Protein AF-D5FXF9-F1 (afdb_monomer_lite)

Sequence (159 aa):
GSGPPGTNHKVMKRAFDDGWGAVIAKTVSLDAGKVVNVTPRYAKLRAGANGSALGQVIGWQNIELISDRPLETMLKEFKQLKEEYPDRILIASIMEEYNKAAWEELIDRVEQTGIDAIEINFSCPHGMPERKMGAAVGQDCVLLEEICGWVNAKATVPV

InterPro domains:
  IPR013785 Aldolase-type TIM barrel [G3DSA:3.20.20.70] (1-159)

Structure (mmCIF, N/CA/C/O backbone):
data_AF-D5FXF9-F1
#
_entry.id   AF-D5FXF9-F1
#
loop_
_atom_site.group_PDB
_atom_site.id
_atom_site.type_symbol
_atom_site.label_atom_id
_atom_site.label_alt_id
_atom_site.label_comp_id
_atom_site.label_asym_id
_atom_site.label_entity_id
_atom_site.label_seq_id
_atom_site.pdbx_PDB_ins_code
_atom_site.Cartn_x
_atom_site.Cartn_y
_atom_site.Cartn_z
_atom_site.occupancy
_atom_site.B_iso_or_equiv
_atom_site.auth_seq_id
_atom_site.auth_comp_id
_atom_site.auth_asym_id
_atom_site.auth_atom_id
_atom_site.pdbx_PDB_model_num
ATOM 1 N N . GLY A 1 1 ? 0.979 -7.077 -6.616 1.00 71.50 1 GLY A N 1
ATOM 2 C CA . GLY A 1 1 ? 2.079 -6.289 -6.036 1.00 71.50 1 GLY A CA 1
ATOM 3 C C . GLY A 1 1 ? 1.799 -4.821 -6.248 1.00 71.50 1 GLY A C 1
ATOM 4 O O . GLY A 1 1 ? 1.288 -4.477 -7.312 1.00 71.50 1 GLY A O 1
ATOM 5 N N . SER A 1 2 ? 2.110 -3.992 -5.253 1.00 82.38 2 SER A N 1
ATOM 6 C CA . SER A 1 2 ? 2.012 -2.531 -5.339 1.00 82.38 2 SER A CA 1
ATOM 7 C C . SER A 1 2 ? 2.930 -1.987 -6.443 1.00 82.38 2 SER A C 1
ATOM 9 O O . SER A 1 2 ? 4.139 -2.215 -6.443 1.00 82.38 2 SER A O 1
ATOM 11 N N . GLY A 1 3 ? 2.357 -1.313 -7.442 1.00 82.69 3 GLY A N 1
ATOM 12 C CA . GLY A 1 3 ? 3.074 -0.890 -8.647 1.00 82.69 3 GLY A CA 1
ATOM 13 C C . GLY A 1 3 ? 2.185 -0.113 -9.622 1.00 82.69 3 GLY A C 1
ATOM 14 O O . GLY A 1 3 ? 1.112 0.342 -9.226 1.00 82.69 3 GLY A O 1
ATOM 15 N N . PRO A 1 4 ? 2.581 0.024 -10.901 1.00 78.44 4 PRO A N 1
ATOM 16 C CA . PRO A 1 4 ? 1.815 0.775 -11.907 1.00 78.44 4 PRO A CA 1
ATOM 17 C C . PRO A 1 4 ? 0.338 0.352 -12.063 1.00 78.44 4 PRO A C 1
ATOM 19 O O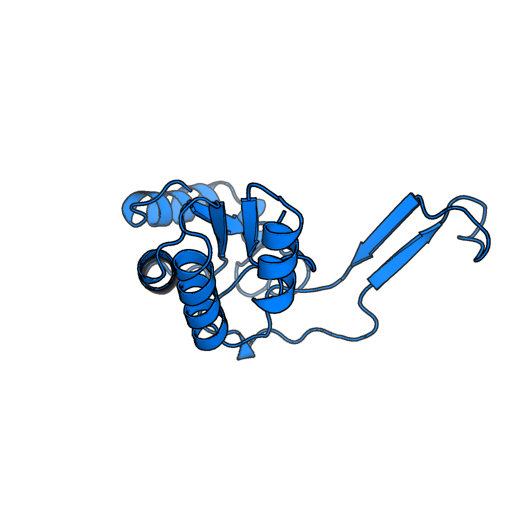 . PRO A 1 4 ? -0.508 1.208 -12.320 1.00 78.44 4 PRO A O 1
ATOM 22 N N . PRO A 1 5 ? -0.029 -0.936 -11.881 1.00 81.94 5 PRO A N 1
ATOM 23 C CA . PRO A 1 5 ? -1.435 -1.353 -11.899 1.00 81.94 5 PRO A CA 1
ATOM 24 C C . PRO A 1 5 ? -2.284 -0.866 -10.707 1.00 81.94 5 PRO A C 1
ATOM 26 O O . PRO A 1 5 ? -3.503 -0.983 -10.750 1.00 81.94 5 PRO A O 1
ATOM 29 N N . GLY A 1 6 ? -1.669 -0.317 -9.654 1.00 89.00 6 GLY A N 1
ATOM 30 C CA . GLY A 1 6 ? -2.340 0.197 -8.452 1.00 89.00 6 GLY A CA 1
ATOM 31 C C . GLY A 1 6 ? -2.354 1.727 -8.336 1.00 89.00 6 GLY A C 1
ATOM 32 O O . GLY A 1 6 ? -2.619 2.251 -7.259 1.00 89.00 6 GLY A O 1
ATOM 33 N N . THR A 1 7 ? -2.005 2.466 -9.397 1.00 91.31 7 THR A N 1
ATOM 34 C CA . THR A 1 7 ? -1.730 3.919 -9.322 1.00 91.31 7 THR A CA 1
ATOM 35 C C . THR A 1 7 ? -2.970 4.798 -9.126 1.00 91.31 7 THR A C 1
ATOM 37 O O . THR A 1 7 ? -2.861 5.912 -8.611 1.00 91.31 7 THR A O 1
ATOM 40 N N . ASN A 1 8 ? -4.143 4.356 -9.581 1.00 94.62 8 ASN A N 1
ATOM 41 C CA . ASN A 1 8 ? -5.386 5.115 -9.451 1.00 94.62 8 ASN A CA 1
ATOM 42 C C . ASN A 1 8 ? -6.622 4.227 -9.609 1.00 94.62 8 ASN A C 1
ATOM 44 O O . ASN A 1 8 ? -6.541 3.116 -10.141 1.00 94.62 8 ASN A O 1
ATOM 48 N N . HIS A 1 9 ? -7.769 4.772 -9.206 1.00 96.88 9 HIS A N 1
ATOM 49 C CA . HIS A 1 9 ? -9.079 4.138 -9.314 1.00 96.88 9 HIS A CA 1
ATOM 50 C C . HIS A 1 9 ? -9.345 3.530 -10.688 1.00 96.88 9 HIS A C 1
ATOM 52 O O . HIS A 1 9 ? -9.742 2.378 -10.777 1.00 96.88 9 HIS A O 1
ATOM 58 N N . LYS A 1 10 ? -9.088 4.265 -11.778 1.00 96.75 10 LYS A N 1
ATOM 59 C CA . LYS A 1 10 ? -9.403 3.796 -13.136 1.00 96.75 10 LYS A CA 1
ATOM 60 C C . LYS A 1 10 ? -8.684 2.488 -13.474 1.00 96.75 10 LYS A C 1
ATOM 62 O O . LYS A 1 10 ? -9.281 1.619 -14.103 1.00 96.75 10 LYS A O 1
ATOM 67 N N . VAL A 1 11 ? -7.417 2.353 -13.081 1.00 95.94 11 VAL A N 1
ATOM 68 C CA . VAL A 1 11 ? -6.631 1.138 -13.349 1.00 95.94 11 VAL A CA 1
ATOM 69 C C . VAL A 1 11 ? -7.042 0.002 -12.411 1.00 95.94 11 VAL A C 1
ATOM 71 O O . VAL A 1 11 ? -7.250 -1.115 -12.880 1.00 95.94 11 VAL A O 1
ATOM 74 N N . MET A 1 12 ? -7.239 0.290 -11.121 1.00 97.19 12 MET A N 1
ATOM 75 C CA . MET A 1 12 ? -7.676 -0.713 -10.140 1.00 97.19 12 MET A CA 1
ATOM 76 C C . MET A 1 12 ? -9.075 -1.258 -10.460 1.00 97.19 12 MET A C 1
ATOM 78 O O . MET A 1 12 ? -9.264 -2.470 -10.533 1.00 97.19 12 MET A O 1
ATOM 82 N N . LYS A 1 13 ? -10.029 -0.373 -10.764 1.00 97.62 13 LYS A N 1
ATOM 83 C CA . LYS A 1 13 ? -11.370 -0.723 -11.241 1.00 97.62 13 LYS A CA 1
ATOM 84 C C . LYS A 1 13 ? -11.305 -1.607 -12.477 1.00 97.62 13 LYS A C 1
ATOM 86 O O . LYS A 1 13 ? -12.007 -2.609 -12.551 1.00 97.62 13 LYS A O 1
ATOM 91 N N . ARG A 1 14 ? -10.444 -1.266 -13.443 1.00 97.06 14 ARG A N 1
ATOM 92 C CA . ARG A 1 14 ? -10.304 -2.067 -14.661 1.00 97.06 14 ARG A CA 1
ATOM 93 C C . ARG A 1 14 ? -9.847 -3.495 -14.355 1.00 97.06 14 ARG A C 1
ATOM 95 O O . ARG A 1 14 ? -10.358 -4.419 -14.975 1.00 97.06 14 ARG A O 1
ATOM 102 N N . ALA A 1 15 ? -8.939 -3.683 -13.397 1.00 96.38 15 ALA A N 1
ATOM 103 C CA . ALA A 1 15 ? -8.536 -5.020 -12.968 1.00 96.38 15 ALA A CA 1
ATOM 104 C C . ALA A 1 15 ? -9.724 -5.810 -12.389 1.00 96.38 15 ALA A C 1
ATOM 106 O O . ALA A 1 15 ? -9.920 -6.970 -12.746 1.00 96.38 15 ALA A O 1
ATOM 107 N N . PHE A 1 16 ? -10.563 -5.182 -11.562 1.00 97.25 16 PHE A N 1
ATOM 108 C CA . PHE A 1 16 ? -11.778 -5.824 -11.049 1.00 97.25 16 PHE A CA 1
ATOM 109 C C . PHE A 1 16 ? -12.815 -6.123 -12.139 1.00 97.25 16 PHE A C 1
ATOM 111 O O . PHE A 1 16 ? -13.378 -7.219 -12.138 1.00 97.25 16 PHE A O 1
ATOM 118 N N . ASP A 1 17 ? -13.016 -5.213 -13.097 1.00 97.56 17 ASP A N 1
ATOM 119 C CA . ASP A 1 17 ? -13.860 -5.439 -14.282 1.00 97.56 17 ASP A CA 1
ATOM 120 C C . ASP A 1 17 ? -13.367 -6.635 -15.113 1.00 97.56 17 ASP A C 1
ATOM 122 O O . ASP A 1 17 ? -14.170 -7.411 -15.629 1.00 97.56 17 ASP A O 1
ATOM 126 N N . ASP A 1 18 ? -12.047 -6.814 -15.207 1.00 97.19 18 ASP A N 1
ATOM 127 C CA . ASP A 1 18 ? -11.408 -7.936 -15.901 1.00 97.19 18 ASP A CA 1
ATOM 128 C C . ASP A 1 18 ? -11.365 -9.226 -15.041 1.00 97.19 18 ASP A C 1
ATOM 130 O O . ASP A 1 18 ? -10.767 -10.225 -15.441 1.00 97.19 18 ASP A O 1
ATOM 134 N N . GLY A 1 19 ? -12.008 -9.231 -13.866 1.00 96.94 19 GLY A N 1
ATOM 135 C CA . GLY A 1 19 ? -12.203 -10.418 -13.028 1.00 96.94 19 GLY A CA 1
ATOM 136 C C . GLY A 1 19 ? -11.087 -10.709 -12.022 1.00 96.94 19 GLY A C 1
ATOM 137 O O . GLY A 1 19 ? -11.048 -11.804 -11.460 1.00 96.94 19 GLY A O 1
ATOM 138 N N . TRP A 1 20 ? -10.177 -9.765 -11.767 1.00 97.19 20 TRP A N 1
ATOM 139 C CA . TRP A 1 20 ? -9.139 -9.944 -10.749 1.00 97.19 20 TRP A CA 1
ATOM 140 C C . TRP A 1 20 ? -9.773 -9.997 -9.357 1.00 97.19 20 TRP A C 1
ATOM 142 O O . TRP A 1 20 ? -10.587 -9.148 -9.009 1.00 97.19 20 TRP A O 1
ATOM 152 N N . GLY A 1 21 ? -9.379 -10.979 -8.542 1.00 96.69 21 GLY A N 1
ATOM 153 C CA . GLY A 1 21 ? -9.917 -11.138 -7.185 1.00 96.69 21 GLY A CA 1
ATOM 154 C C . GLY A 1 21 ? -9.381 -10.118 -6.175 1.00 96.69 21 GLY A C 1
ATOM 155 O O . GLY A 1 21 ? -10.035 -9.854 -5.168 1.00 96.69 21 GLY A O 1
ATOM 156 N N . ALA A 1 22 ? -8.205 -9.544 -6.443 1.00 97.19 22 ALA A N 1
ATOM 157 C CA . ALA A 1 22 ? -7.545 -8.602 -5.551 1.00 97.19 22 ALA A CA 1
ATOM 158 C C . ALA A 1 22 ? -6.691 -7.581 -6.310 1.00 97.19 22 ALA A C 1
ATOM 160 O O . ALA A 1 22 ? -6.112 -7.897 -7.356 1.00 97.19 22 ALA A O 1
ATOM 161 N N . VAL A 1 23 ? -6.546 -6.391 -5.732 1.00 97.38 23 VAL A N 1
ATOM 162 C CA . VAL A 1 23 ? -5.555 -5.388 -6.143 1.00 97.38 23 VAL A CA 1
ATOM 163 C C . VAL A 1 23 ? -4.801 -4.861 -4.929 1.00 97.38 23 VAL A C 1
ATOM 165 O O . VAL A 1 23 ? -5.339 -4.777 -3.828 1.00 97.38 23 VAL A O 1
ATOM 168 N N . ILE A 1 24 ? -3.541 -4.492 -5.153 1.00 97.69 24 ILE A N 1
ATOM 169 C CA . ILE A 1 24 ? -2.719 -3.799 -4.162 1.00 97.69 24 ILE A CA 1
ATOM 170 C C . ILE A 1 24 ? -2.503 -2.384 -4.681 1.00 97.69 24 ILE A C 1
ATOM 172 O O . ILE A 1 24 ? -1.932 -2.202 -5.763 1.00 97.69 24 ILE A O 1
ATOM 176 N N . ALA A 1 25 ? -2.988 -1.397 -3.936 1.00 97.31 25 ALA A N 1
ATOM 177 C CA . ALA A 1 25 ? -2.827 0.004 -4.285 1.00 97.31 25 ALA A CA 1
ATOM 178 C C . ALA A 1 25 ? -1.349 0.404 -4.251 1.00 97.31 25 ALA A C 1
ATOM 180 O O . ALA A 1 25 ? -0.560 -0.139 -3.477 1.00 97.31 25 ALA A O 1
ATOM 181 N N . LYS A 1 26 ? -0.974 1.379 -5.084 1.00 95.12 26 LYS A N 1
ATOM 182 C CA . LYS A 1 26 ? 0.362 1.978 -5.047 1.00 95.12 26 LYS A CA 1
ATOM 183 C C . LYS A 1 26 ? 0.613 2.549 -3.652 1.00 95.12 26 LYS A C 1
ATOM 185 O O . LYS A 1 26 ? -0.269 3.195 -3.096 1.00 95.12 26 LYS A O 1
ATOM 190 N N . THR A 1 27 ? 1.821 2.336 -3.131 1.00 95.69 27 THR A N 1
ATOM 191 C CA . THR A 1 27 ? 2.204 2.765 -1.782 1.00 95.69 27 THR A CA 1
ATOM 192 C C . THR A 1 27 ? 1.882 4.242 -1.546 1.00 95.69 27 THR A C 1
ATOM 194 O O . THR A 1 27 ? 2.296 5.083 -2.346 1.00 95.69 27 THR A O 1
ATOM 197 N N . VAL A 1 28 ? 1.161 4.549 -0.467 1.00 96.19 28 VAL A N 1
ATOM 198 C CA . VAL A 1 28 ? 0.810 5.917 -0.052 1.00 96.19 28 VAL A CA 1
ATOM 199 C C . VAL A 1 28 ? 1.538 6.322 1.234 1.00 96.19 28 VAL A C 1
ATOM 201 O O . VAL A 1 28 ? 1.946 5.465 2.017 1.00 96.19 28 VAL A O 1
ATOM 204 N N . SER A 1 29 ? 1.678 7.630 1.438 1.00 95.12 29 SER A N 1
ATOM 205 C CA . SER A 1 29 ? 2.182 8.276 2.658 1.00 95.12 29 SER A CA 1
ATOM 206 C C . SER A 1 29 ? 1.305 9.488 2.996 1.00 95.12 29 SER A C 1
ATOM 208 O O . SER A 1 29 ? 0.492 9.914 2.167 1.00 95.12 29 SER A O 1
ATOM 210 N N . LEU A 1 30 ? 1.456 10.061 4.193 1.00 96.12 30 LEU A N 1
ATOM 211 C CA . LEU A 1 30 ? 0.702 11.250 4.614 1.00 96.12 30 LEU A CA 1
ATOM 212 C C . LEU A 1 30 ? 1.013 12.475 3.746 1.00 96.12 30 LEU A C 1
ATOM 214 O O . LEU A 1 30 ? 0.105 13.217 3.366 1.00 96.12 30 LEU A O 1
ATOM 218 N N . ASP A 1 31 ? 2.290 12.670 3.410 1.00 92.06 31 ASP A N 1
ATOM 219 C CA . ASP A 1 31 ? 2.767 13.799 2.612 1.00 92.06 31 ASP A CA 1
ATOM 220 C C . ASP A 1 31 ? 3.381 13.331 1.286 1.00 92.06 31 ASP A C 1
ATOM 222 O O . ASP A 1 31 ? 4.585 13.082 1.169 1.00 92.06 31 ASP A O 1
ATOM 226 N N . ALA A 1 32 ? 2.527 13.244 0.264 1.00 89.44 32 ALA A N 1
ATOM 227 C CA . ALA A 1 32 ? 2.933 12.928 -1.103 1.00 89.44 32 ALA A CA 1
ATOM 228 C C . ALA A 1 32 ? 3.744 14.057 -1.770 1.00 89.44 32 ALA A C 1
ATOM 230 O O . ALA A 1 32 ? 4.432 13.807 -2.756 1.00 89.44 32 ALA A O 1
ATOM 231 N N . GLY A 1 33 ? 3.718 15.288 -1.237 1.00 87.69 33 GLY A N 1
ATOM 232 C CA . GLY A 1 33 ? 4.463 16.426 -1.792 1.00 87.69 33 GLY A CA 1
ATOM 233 C C . GLY A 1 33 ? 5.982 16.270 -1.683 1.00 87.69 33 GLY A C 1
ATOM 234 O O . GLY A 1 33 ? 6.730 16.904 -2.427 1.00 87.69 33 GLY A O 1
ATOM 235 N N . LYS A 1 34 ? 6.445 15.379 -0.798 1.00 84.25 34 LYS A N 1
ATOM 236 C CA . LYS A 1 34 ? 7.853 14.973 -0.673 1.00 84.25 34 LYS A CA 1
ATOM 237 C C . LYS A 1 34 ? 8.317 14.057 -1.814 1.00 84.25 34 LYS A C 1
ATOM 239 O O . LYS A 1 34 ? 9.517 13.831 -1.958 1.00 84.25 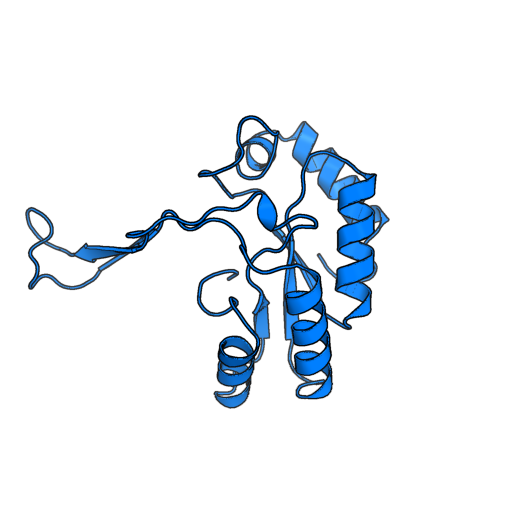34 LYS A O 1
ATOM 244 N N . VAL A 1 35 ? 7.394 13.506 -2.605 1.00 86.62 35 VAL A N 1
ATOM 245 C CA . VAL A 1 35 ? 7.676 12.501 -3.633 1.00 86.62 35 VAL A CA 1
ATOM 246 C C . VAL A 1 35 ? 7.712 13.167 -5.002 1.00 86.62 35 VAL A C 1
ATOM 248 O O . VAL A 1 35 ? 6.705 13.667 -5.494 1.00 86.62 35 VAL A O 1
ATOM 251 N N . VAL A 1 36 ? 8.877 13.138 -5.649 1.00 88.38 36 VAL A N 1
ATOM 252 C CA . VAL A 1 36 ? 9.053 13.689 -6.998 1.00 88.38 36 VAL A CA 1
ATOM 253 C C . VAL A 1 36 ? 9.563 12.595 -7.925 1.00 88.38 36 VAL A C 1
ATOM 255 O O . VAL A 1 36 ? 10.748 12.265 -7.940 1.00 88.38 36 VAL A O 1
ATOM 258 N N . ASN A 1 37 ? 8.656 12.020 -8.714 1.00 87.19 37 ASN A N 1
ATOM 259 C CA . ASN A 1 37 ? 9.020 11.070 -9.760 1.00 87.19 37 ASN A CA 1
ATOM 260 C C . ASN A 1 37 ? 9.676 11.788 -10.950 1.00 87.19 37 ASN A C 1
ATOM 262 O O . ASN A 1 37 ? 9.203 12.826 -11.411 1.00 87.19 37 ASN A O 1
ATOM 266 N N . VAL A 1 38 ? 10.734 11.193 -11.508 1.00 89.25 38 VAL A N 1
ATOM 267 C CA . VAL A 1 38 ? 11.429 11.713 -12.699 1.00 89.25 38 VAL A CA 1
ATOM 268 C C . VAL A 1 38 ? 10.971 11.019 -13.987 1.00 89.25 38 VAL A C 1
ATOM 270 O O . VAL A 1 38 ? 10.241 10.023 -13.971 1.00 89.25 38 VAL A O 1
ATOM 273 N N . THR A 1 39 ? 11.372 11.563 -15.138 1.00 89.94 39 THR A N 1
ATOM 274 C CA . THR A 1 39 ? 11.136 10.956 -16.457 1.00 89.94 39 THR A CA 1
ATOM 275 C C . THR A 1 39 ? 12.402 11.094 -17.317 1.00 89.94 39 THR A C 1
ATOM 277 O O . THR A 1 39 ? 12.926 12.203 -17.397 1.00 89.94 39 THR A O 1
ATOM 280 N N . PRO A 1 40 ? 12.895 10.021 -17.975 1.00 88.88 40 PRO A N 1
ATOM 281 C CA . PRO A 1 40 ? 12.341 8.663 -18.009 1.00 88.88 40 PRO A CA 1
ATOM 282 C C . PRO A 1 40 ? 12.594 7.885 -16.708 1.00 88.88 40 PRO A C 1
ATOM 284 O O . PRO A 1 40 ? 13.623 8.059 -16.066 1.00 88.88 40 PRO A O 1
ATOM 287 N N . ARG A 1 41 ? 11.658 7.001 -16.336 1.00 89.94 41 ARG A N 1
ATOM 288 C CA . ARG A 1 41 ? 11.760 6.163 -15.119 1.00 89.94 41 ARG A CA 1
ATOM 289 C C . ARG A 1 41 ? 11.494 4.674 -15.323 1.00 89.94 41 ARG A C 1
ATOM 291 O O . ARG A 1 41 ? 11.558 3.916 -14.364 1.00 89.94 41 ARG A O 1
ATOM 298 N N . TYR A 1 42 ? 11.218 4.259 -16.559 1.00 89.88 42 TYR A N 1
ATOM 299 C CA . TYR A 1 42 ? 10.992 2.866 -16.938 1.00 89.88 42 TYR A CA 1
ATOM 300 C C . TYR A 1 42 ? 11.863 2.498 -18.128 1.00 89.88 42 TYR A C 1
ATOM 302 O O . TYR A 1 42 ? 11.891 3.224 -19.123 1.00 89.88 42 TYR A O 1
ATOM 310 N N . ALA A 1 43 ? 12.518 1.344 -18.048 1.00 90.25 43 ALA A N 1
ATOM 311 C CA . ALA A 1 43 ? 13.309 0.791 -19.136 1.00 90.25 43 ALA A CA 1
ATOM 312 C C . ALA A 1 43 ? 12.997 -0.696 -19.331 1.00 90.25 43 ALA A C 1
ATOM 314 O O . ALA A 1 43 ? 12.798 -1.440 -18.370 1.00 90.25 43 ALA A O 1
ATOM 315 N N . LYS A 1 44 ? 12.962 -1.131 -20.594 1.00 90.69 44 LYS A N 1
ATOM 316 C CA . LYS A 1 44 ? 12.851 -2.548 -20.960 1.00 90.69 44 LYS A CA 1
ATOM 317 C C . LYS A 1 44 ? 14.239 -3.171 -20.940 1.00 90.69 44 LYS A C 1
ATOM 319 O O . LYS A 1 44 ? 15.130 -2.675 -21.626 1.00 90.69 44 LYS A O 1
ATOM 324 N N . LEU A 1 45 ? 14.389 -4.288 -20.242 1.00 89.06 45 LEU A N 1
ATOM 325 C CA . LEU A 1 45 ? 15.559 -5.146 -20.370 1.00 89.06 45 LEU A CA 1
ATOM 326 C C . LEU A 1 45 ? 15.327 -6.127 -21.522 1.00 89.06 45 LEU A C 1
ATOM 328 O O . LEU A 1 45 ? 14.283 -6.784 -21.587 1.00 89.06 45 LEU A O 1
ATOM 332 N N . ARG A 1 46 ? 16.288 -6.218 -22.442 1.00 89.12 46 ARG A N 1
ATOM 333 C CA . ARG A 1 46 ? 16.204 -7.071 -23.635 1.00 89.12 46 ARG A CA 1
ATOM 334 C C . ARG A 1 46 ? 17.332 -8.094 -23.663 1.00 89.12 46 ARG A C 1
ATOM 336 O O . ARG A 1 46 ? 18.452 -7.778 -23.275 1.00 89.12 46 ARG A O 1
ATOM 343 N N . ALA A 1 47 ? 17.027 -9.301 -24.134 1.00 86.88 47 ALA A N 1
ATOM 344 C CA . ALA A 1 47 ? 18.008 -10.367 -24.327 1.00 86.88 47 ALA A CA 1
ATOM 345 C C . ALA A 1 47 ? 18.968 -10.075 -25.499 1.00 86.88 47 ALA A C 1
ATOM 347 O O . ALA A 1 47 ? 18.587 -9.427 -26.476 1.00 86.88 47 ALA A O 1
ATOM 348 N N . GLY A 1 48 ? 20.189 -10.618 -25.423 1.00 79.38 48 GLY A N 1
ATOM 349 C CA . GLY A 1 48 ? 21.231 -10.506 -26.453 1.00 79.38 48 GLY A CA 1
ATOM 350 C C . GLY A 1 48 ? 22.312 -9.461 -26.146 1.00 79.38 48 GLY A C 1
ATOM 351 O O . GLY A 1 48 ? 22.234 -8.732 -25.158 1.00 79.38 48 GLY A O 1
ATOM 352 N N . ALA A 1 49 ? 23.343 -9.396 -26.996 1.00 74.75 49 ALA A N 1
ATOM 353 C CA . ALA A 1 49 ? 24.455 -8.461 -26.822 1.00 74.75 49 ALA A CA 1
ATOM 354 C C . ALA A 1 49 ? 23.958 -7.001 -26.830 1.00 74.75 49 ALA A C 1
ATOM 356 O O . ALA A 1 49 ? 23.223 -6.589 -27.730 1.00 74.75 49 ALA A O 1
ATOM 357 N N . ASN A 1 50 ? 24.360 -6.231 -25.816 1.00 69.88 50 ASN A N 1
ATOM 358 C CA . ASN A 1 50 ? 24.082 -4.798 -25.653 1.00 69.88 50 ASN A CA 1
ATOM 359 C C . ASN A 1 50 ? 22.596 -4.387 -25.707 1.00 69.88 50 ASN A C 1
ATOM 361 O O . ASN A 1 50 ? 22.290 -3.255 -26.074 1.00 69.88 50 ASN A O 1
ATOM 365 N N . GLY A 1 51 ? 21.661 -5.275 -25.346 1.00 66.38 51 GLY A N 1
ATOM 366 C CA . GLY A 1 51 ? 20.245 -4.908 -25.236 1.00 66.38 51 GLY A CA 1
ATOM 367 C C . GLY A 1 51 ? 19.610 -4.477 -26.563 1.00 66.38 51 GLY A C 1
ATOM 368 O O . GLY A 1 51 ? 18.805 -3.545 -26.576 1.00 66.38 51 GLY A O 1
ATOM 369 N N . SER A 1 52 ? 19.983 -5.143 -27.669 1.00 77.12 52 SER A N 1
ATOM 370 C CA . SER A 1 52 ? 19.434 -4.923 -29.019 1.00 77.12 52 SER A CA 1
ATOM 371 C C . SER A 1 52 ? 17.943 -4.565 -28.997 1.00 77.12 52 SER A C 1
ATOM 373 O O . SER A 1 52 ? 17.139 -5.273 -28.391 1.00 77.12 52 SER A O 1
ATOM 375 N N . ALA A 1 53 ? 17.550 -3.496 -29.701 1.00 76.81 53 ALA A N 1
ATOM 376 C CA . ALA A 1 53 ? 16.165 -3.010 -29.736 1.00 76.81 53 ALA A CA 1
ATOM 377 C C . ALA A 1 53 ? 15.161 -4.046 -30.283 1.00 76.81 53 ALA A C 1
ATOM 379 O O . ALA A 1 53 ? 13.972 -3.981 -29.962 1.00 76.81 53 ALA A O 1
ATOM 380 N N . LEU A 1 54 ? 15.654 -5.008 -31.070 1.00 80.06 54 LEU A N 1
ATOM 381 C CA . LEU A 1 54 ? 14.891 -6.125 -31.633 1.00 80.06 54 LEU A CA 1
ATOM 382 C C . LEU A 1 54 ? 14.893 -7.370 -30.730 1.00 80.06 54 LEU A C 1
ATOM 384 O O . LEU A 1 54 ? 14.169 -8.323 -31.000 1.00 80.06 54 LEU A O 1
ATOM 388 N N . GLY A 1 55 ? 15.693 -7.372 -29.661 1.00 82.25 55 GLY A N 1
ATOM 389 C CA . GLY A 1 55 ? 15.772 -8.471 -28.705 1.00 82.25 55 GLY A CA 1
ATOM 390 C C . GLY A 1 55 ? 14.482 -8.634 -27.902 1.00 82.25 55 GLY A C 1
ATOM 391 O O . GLY A 1 55 ? 13.788 -7.658 -27.588 1.00 82.25 55 GLY A O 1
ATOM 392 N N . GLN A 1 56 ? 14.173 -9.881 -27.544 1.00 89.06 56 GLN A N 1
ATOM 393 C CA . GLN A 1 56 ? 13.036 -10.226 -26.693 1.00 89.06 56 GLN A CA 1
ATOM 394 C C . GLN A 1 56 ? 13.111 -9.469 -25.359 1.00 89.06 56 GLN A C 1
ATOM 396 O O . GLN A 1 56 ? 14.178 -9.383 -24.752 1.00 89.06 56 GLN A O 1
ATOM 401 N N . VAL A 1 57 ? 11.981 -8.922 -24.899 1.00 91.50 57 VAL A N 1
ATOM 402 C CA . VAL A 1 57 ? 11.888 -8.295 -23.572 1.00 91.50 57 VAL A CA 1
ATOM 403 C C . VAL A 1 57 ? 11.908 -9.393 -22.516 1.00 91.50 57 VAL A C 1
ATOM 405 O O . VAL A 1 57 ? 11.050 -10.271 -22.534 1.00 91.50 57 VAL A O 1
ATOM 408 N N . ILE A 1 58 ? 12.875 -9.325 -21.605 1.00 92.31 58 ILE A N 1
ATOM 409 C CA . ILE A 1 58 ? 13.067 -10.306 -20.525 1.00 92.31 58 ILE A CA 1
ATOM 410 C C . ILE A 1 58 ? 12.872 -9.705 -19.132 1.00 92.31 58 ILE A C 1
ATOM 412 O O . ILE A 1 58 ? 12.897 -10.425 -18.142 1.00 92.31 58 ILE A O 1
ATOM 416 N N . GLY A 1 59 ? 12.676 -8.391 -19.036 1.00 91.25 59 GLY A N 1
ATOM 417 C CA . GLY A 1 59 ? 12.457 -7.731 -17.760 1.00 91.25 59 GLY A CA 1
ATOM 418 C C . GLY A 1 59 ? 12.229 -6.237 -17.902 1.00 91.25 59 GLY A C 1
ATOM 419 O O . GLY A 1 59 ? 12.246 -5.677 -19.002 1.00 91.25 59 GLY A O 1
ATOM 420 N N . TRP A 1 60 ? 12.034 -5.598 -16.757 1.00 90.25 60 TRP A N 1
ATOM 421 C CA . TRP A 1 60 ? 11.850 -4.161 -16.640 1.00 90.25 60 TRP A CA 1
ATOM 422 C C . TRP A 1 60 ? 12.693 -3.637 -15.489 1.00 90.25 60 TRP A C 1
ATOM 424 O O . TRP A 1 60 ? 12.788 -4.277 -14.444 1.00 90.25 60 TRP A O 1
ATOM 434 N N . GLN A 1 61 ? 13.266 -2.457 -15.679 1.00 88.69 61 GLN A N 1
ATOM 435 C CA . GLN A 1 61 ? 13.878 -1.680 -14.613 1.00 88.69 61 GLN A CA 1
ATOM 436 C C . GLN A 1 61 ? 13.035 -0.431 -14.389 1.00 88.69 61 GLN A C 1
ATOM 438 O O . GLN A 1 61 ? 12.531 0.168 -15.346 1.00 88.69 61 GLN A O 1
ATOM 443 N N . ASN A 1 62 ? 12.878 -0.046 -13.126 1.00 89.00 62 ASN A N 1
ATOM 444 C CA . ASN A 1 62 ? 12.226 1.199 -12.769 1.00 89.00 62 ASN A CA 1
ATOM 445 C C . ASN A 1 62 ? 12.996 1.926 -11.665 1.00 89.00 62 ASN A C 1
ATOM 447 O O . ASN A 1 62 ? 13.656 1.291 -10.845 1.00 89.00 62 ASN A O 1
ATOM 451 N N . ILE A 1 63 ? 12.884 3.249 -11.679 1.00 89.38 63 ILE A N 1
ATOM 452 C CA . ILE A 1 63 ? 13.309 4.149 -10.598 1.00 89.38 63 ILE A CA 1
ATOM 453 C C . ILE A 1 63 ? 12.102 4.950 -10.086 1.00 89.38 63 ILE A C 1
ATOM 455 O O . ILE A 1 63 ? 12.227 6.110 -9.705 1.00 89.38 63 ILE A O 1
ATOM 459 N N . GLU A 1 64 ? 10.904 4.363 -10.169 1.00 88.75 64 GLU A N 1
ATOM 460 C CA . GLU A 1 64 ? 9.692 5.002 -9.664 1.00 88.75 64 GLU A CA 1
ATOM 461 C C . GLU A 1 64 ? 9.659 4.924 -8.135 1.00 88.75 64 GLU A C 1
ATOM 463 O O . GLU A 1 64 ? 10.037 3.916 -7.536 1.00 88.75 64 GLU A O 1
ATOM 468 N N . LEU A 1 65 ? 9.187 5.997 -7.509 1.00 89.75 65 LEU A N 1
ATOM 469 C CA . LEU A 1 65 ? 8.991 6.086 -6.070 1.00 89.75 65 LEU A CA 1
ATOM 470 C C . LEU A 1 65 ? 7.602 5.547 -5.676 1.00 89.75 65 LEU A C 1
ATOM 472 O O . LEU A 1 65 ? 6.941 4.828 -6.433 1.00 89.75 65 LEU A O 1
ATOM 476 N N . ILE A 1 66 ? 7.158 5.868 -4.461 1.00 91.06 66 ILE A N 1
ATOM 477 C CA . ILE A 1 66 ? 5.776 5.655 -4.016 1.00 91.06 66 ILE A CA 1
ATOM 478 C C . ILE A 1 66 ? 4.811 6.598 -4.769 1.00 91.06 66 ILE A C 1
ATOM 480 O O . ILE A 1 66 ? 5.217 7.302 -5.696 1.00 91.06 66 ILE A O 1
ATOM 484 N N . SER A 1 67 ? 3.524 6.585 -4.427 1.00 92.31 67 SER A N 1
ATOM 485 C CA . SER A 1 67 ? 2.547 7.501 -5.023 1.00 92.31 67 SER A CA 1
ATOM 486 C C . SER A 1 67 ? 2.938 8.964 -4.772 1.00 92.31 67 SER A C 1
ATOM 488 O O . SER A 1 67 ? 3.198 9.353 -3.638 1.00 92.31 67 SER A O 1
ATOM 490 N N . ASP A 1 68 ? 2.935 9.777 -5.827 1.00 92.19 68 ASP A N 1
ATOM 491 C CA . ASP A 1 68 ? 3.034 11.245 -5.774 1.00 92.19 68 ASP A CA 1
ATOM 492 C C . ASP A 1 68 ? 1.648 11.917 -5.732 1.00 92.19 68 ASP A C 1
ATOM 494 O O . ASP A 1 68 ? 1.519 13.143 -5.746 1.00 92.19 68 ASP A O 1
ATOM 498 N N . ARG A 1 69 ? 0.580 11.114 -5.670 1.00 95.12 69 ARG A N 1
ATOM 499 C CA . ARG A 1 69 ? -0.796 11.604 -5.585 1.00 95.12 69 ARG A CA 1
ATOM 500 C C . ARG A 1 69 ? -1.151 11.932 -4.136 1.00 95.12 69 ARG A C 1
ATOM 502 O O . ARG A 1 69 ? -0.834 11.129 -3.258 1.00 95.12 69 ARG A O 1
ATOM 509 N N . PRO A 1 70 ? -1.883 13.032 -3.876 1.00 96.88 70 PRO A N 1
ATOM 510 C CA . PRO A 1 70 ? -2.327 13.371 -2.528 1.00 96.88 70 PRO A CA 1
ATOM 511 C C . PRO A 1 70 ? -3.089 12.218 -1.871 1.00 96.88 70 PRO A C 1
ATOM 513 O O . PRO A 1 70 ? -3.988 11.644 -2.495 1.00 96.88 70 PRO A O 1
ATOM 516 N N . LEU A 1 71 ? -2.787 11.937 -0.599 1.00 97.75 71 LEU A N 1
ATOM 517 C CA . LEU A 1 71 ? -3.427 10.863 0.163 1.00 97.75 71 LEU A CA 1
ATOM 518 C C . LEU A 1 71 ? -4.956 10.966 0.120 1.00 97.75 71 LEU A C 1
ATOM 520 O O . LEU A 1 71 ? -5.625 9.993 -0.195 1.00 97.75 71 LEU A O 1
ATOM 524 N N . GLU A 1 72 ? -5.509 12.167 0.299 1.00 98.12 72 GLU A N 1
ATOM 525 C CA . GLU A 1 72 ? -6.955 12.430 0.214 1.00 98.12 72 GLU A CA 1
ATOM 526 C C . GLU A 1 72 ? -7.605 11.974 -1.096 1.00 98.12 72 GLU A C 1
ATOM 528 O O . GLU A 1 72 ? -8.771 11.588 -1.124 1.00 98.12 72 GLU A O 1
ATOM 533 N N . THR A 1 73 ? -6.862 12.019 -2.203 1.00 98.19 73 THR A N 1
ATOM 534 C CA . THR A 1 73 ? -7.365 11.506 -3.481 1.00 98.19 73 THR A CA 1
ATOM 535 C C . THR A 1 73 ? -7.397 9.984 -3.458 1.00 98.19 73 THR A C 1
ATOM 537 O O . THR A 1 73 ? -8.409 9.394 -3.822 1.00 98.19 73 THR A O 1
ATOM 540 N N . MET A 1 74 ? -6.322 9.352 -2.983 1.00 97.94 74 MET A N 1
ATOM 541 C CA . MET A 1 74 ? -6.233 7.895 -2.876 1.00 97.94 74 MET A CA 1
ATOM 542 C C . MET A 1 74 ? -7.293 7.329 -1.920 1.00 97.94 74 MET A C 1
ATOM 544 O O . MET A 1 74 ? -7.962 6.369 -2.274 1.00 97.94 74 MET A O 1
ATOM 548 N N . LEU A 1 75 ? -7.526 7.960 -0.763 1.00 98.62 75 LEU A N 1
ATOM 549 C CA . LEU A 1 75 ? -8.529 7.515 0.213 1.00 98.62 75 LEU A CA 1
ATOM 550 C C . LEU A 1 75 ? -9.957 7.551 -0.353 1.00 98.62 75 LEU A C 1
ATOM 552 O O . LEU A 1 75 ? -10.724 6.606 -0.171 1.00 98.62 75 LEU A O 1
ATOM 556 N N . LYS A 1 76 ? -10.311 8.618 -1.085 1.00 98.62 76 LYS A N 1
ATOM 557 C CA . LYS A 1 76 ? -11.606 8.711 -1.783 1.00 98.62 76 LYS A CA 1
ATOM 558 C C . LYS A 1 76 ? -11.765 7.597 -2.811 1.00 98.62 76 LYS A C 1
ATOM 560 O O . LYS A 1 76 ? -12.832 7.002 -2.907 1.00 98.62 76 LYS A O 1
ATOM 565 N N . GLU A 1 77 ? -10.700 7.310 -3.550 1.00 98.38 77 GLU A N 1
ATOM 566 C CA . GLU A 1 77 ? -10.684 6.248 -4.552 1.00 98.38 77 GLU A CA 1
ATOM 567 C C . GLU A 1 77 ? -10.766 4.849 -3.933 1.00 98.38 77 GLU A C 1
ATOM 569 O O . GLU A 1 77 ? -11.443 3.994 -4.494 1.00 98.38 77 GLU A O 1
ATOM 574 N N . PHE A 1 78 ? -10.132 4.608 -2.781 1.00 98.62 78 PHE A N 1
ATOM 575 C CA . PHE A 1 78 ? -10.249 3.339 -2.055 1.00 98.62 78 PHE A CA 1
ATOM 576 C C . PHE A 1 78 ? -11.682 3.099 -1.600 1.00 98.62 78 PHE A C 1
ATOM 578 O O . PHE A 1 78 ? -12.245 2.041 -1.877 1.00 98.62 78 PHE A O 1
ATOM 585 N N . LYS A 1 79 ? -12.294 4.118 -0.985 1.00 98.62 79 LYS A N 1
ATOM 586 C CA . LYS A 1 79 ? -13.686 4.056 -0.545 1.00 98.62 79 LYS A CA 1
ATOM 587 C C . LYS A 1 79 ? -14.635 3.800 -1.715 1.00 98.62 79 LYS A C 1
ATOM 589 O O . LYS A 1 79 ? -15.441 2.878 -1.651 1.00 98.62 79 LYS A O 1
ATOM 594 N N . GLN A 1 80 ? -14.491 4.562 -2.801 1.00 98.50 80 GLN A N 1
ATOM 595 C CA . GLN A 1 80 ? -15.284 4.367 -4.015 1.00 98.50 80 GLN A CA 1
ATOM 596 C C . GLN A 1 80 ? -15.139 2.937 -4.553 1.00 98.50 80 GLN A C 1
ATOM 598 O O . GLN A 1 80 ? -16.131 2.286 -4.865 1.00 98.50 80 GLN A O 1
ATOM 603 N N . LEU A 1 81 ? -13.909 2.424 -4.628 1.00 98.06 81 LEU A N 1
ATOM 604 C CA . LEU A 1 81 ? -13.661 1.092 -5.164 1.00 98.06 81 LEU A CA 1
ATOM 605 C C . LEU A 1 81 ? -14.295 -0.003 -4.293 1.00 98.06 81 LEU A C 1
ATOM 607 O O . LEU A 1 81 ? -14.829 -0.969 -4.830 1.00 98.06 81 LEU A O 1
ATOM 611 N N . LYS A 1 82 ? -14.281 0.147 -2.964 1.00 98.25 82 LYS A N 1
ATOM 612 C CA . LYS A 1 82 ? -14.939 -0.792 -2.041 1.00 98.25 82 LYS A CA 1
ATOM 613 C C . LYS A 1 82 ? -16.466 -0.706 -2.077 1.00 98.25 82 LYS A C 1
ATOM 615 O O . LYS A 1 82 ? -17.118 -1.728 -1.887 1.00 98.25 82 LYS A O 1
ATOM 620 N N . GLU A 1 83 ? -17.032 0.467 -2.354 1.00 98.38 83 GLU A N 1
ATOM 621 C CA . GLU A 1 83 ? -18.473 0.637 -2.589 1.00 98.38 83 GLU A CA 1
ATOM 622 C C . GLU A 1 83 ? -18.915 -0.020 -3.909 1.00 98.38 83 GLU A C 1
ATOM 624 O O . GLU A 1 83 ? -19.960 -0.667 -3.957 1.00 98.38 83 GLU A O 1
ATOM 629 N N . GLU A 1 84 ? -18.111 0.106 -4.971 1.00 98.25 84 GLU A N 1
ATOM 630 C CA . GLU A 1 84 ? -18.384 -0.502 -6.280 1.00 98.25 84 GLU A CA 1
ATOM 631 C C . GLU A 1 84 ? -18.138 -2.026 -6.293 1.00 98.25 84 GLU A C 1
ATOM 633 O O . GLU A 1 84 ? -18.845 -2.755 -6.992 1.00 98.25 84 GLU A O 1
ATOM 638 N N . TYR A 1 85 ? -17.162 -2.512 -5.514 1.00 98.12 85 TYR A N 1
ATOM 639 C CA . TYR A 1 85 ? -16.716 -3.912 -5.487 1.00 98.12 85 TYR A CA 1
ATOM 640 C C . TYR A 1 85 ? -16.577 -4.453 -4.055 1.00 98.12 85 TYR A C 1
ATOM 642 O O . TYR A 1 85 ? -15.465 -4.744 -3.596 1.00 98.12 85 TYR A O 1
ATOM 650 N N . PRO A 1 86 ? -17.692 -4.630 -3.326 1.00 97.69 86 PRO A N 1
ATOM 651 C CA . PRO A 1 86 ? -17.652 -5.093 -1.939 1.00 97.69 86 PRO A CA 1
ATOM 652 C C . PRO A 1 86 ? -17.093 -6.519 -1.792 1.00 97.69 86 PRO A C 1
ATOM 654 O O . PRO A 1 86 ? -16.567 -6.858 -0.736 1.00 97.69 86 PRO A O 1
ATOM 657 N N . ASP A 1 87 ? -17.171 -7.345 -2.841 1.00 97.44 87 ASP A N 1
ATOM 658 C CA . ASP A 1 87 ? -16.697 -8.736 -2.879 1.00 97.44 87 ASP A CA 1
ATOM 659 C C . ASP A 1 87 ? -15.239 -8.891 -3.354 1.00 97.44 87 ASP A C 1
ATOM 661 O O . ASP A 1 87 ? -14.744 -10.015 -3.482 1.00 97.44 87 ASP A O 1
ATOM 665 N N . ARG A 1 88 ? -14.544 -7.787 -3.655 1.00 97.88 88 ARG A N 1
ATOM 666 C CA . ARG A 1 88 ? -13.149 -7.791 -4.117 1.00 97.88 88 ARG A CA 1
ATOM 667 C C . ARG A 1 88 ? -12.203 -7.277 -3.047 1.00 97.88 88 ARG A C 1
ATOM 669 O O . ARG A 1 88 ? -12.543 -6.365 -2.299 1.00 97.88 88 ARG A O 1
ATOM 676 N N . ILE A 1 89 ? -10.999 -7.844 -3.025 1.00 98.38 89 ILE A N 1
ATOM 677 C CA . ILE A 1 89 ? -9.975 -7.511 -2.036 1.00 98.38 89 ILE A CA 1
ATOM 678 C C . ILE A 1 89 ? -9.172 -6.291 -2.493 1.00 98.38 89 ILE A C 1
ATOM 680 O O . ILE A 1 89 ? -8.515 -6.316 -3.539 1.00 98.38 89 ILE A O 1
ATOM 684 N N . LEU A 1 90 ? -9.183 -5.235 -1.688 1.00 98.38 90 LEU A N 1
ATOM 685 C CA . LEU A 1 90 ? -8.317 -4.073 -1.838 1.00 98.38 90 LEU A CA 1
ATOM 686 C C . LEU A 1 90 ? -7.309 -4.044 -0.690 1.00 98.38 90 LEU A C 1
ATOM 688 O O . LEU A 1 90 ? -7.684 -3.889 0.471 1.00 98.38 90 LEU A O 1
ATOM 692 N N . ILE A 1 91 ? -6.028 -4.147 -1.039 1.00 98.56 91 ILE A N 1
ATOM 693 C CA . ILE A 1 91 ? -4.919 -4.034 -0.092 1.00 98.56 91 ILE A CA 1
ATOM 694 C C . ILE A 1 91 ? -4.276 -2.660 -0.251 1.00 98.56 91 ILE A C 1
ATOM 696 O O . ILE A 1 91 ? -3.829 -2.296 -1.345 1.00 98.56 91 ILE A O 1
ATOM 700 N N . ALA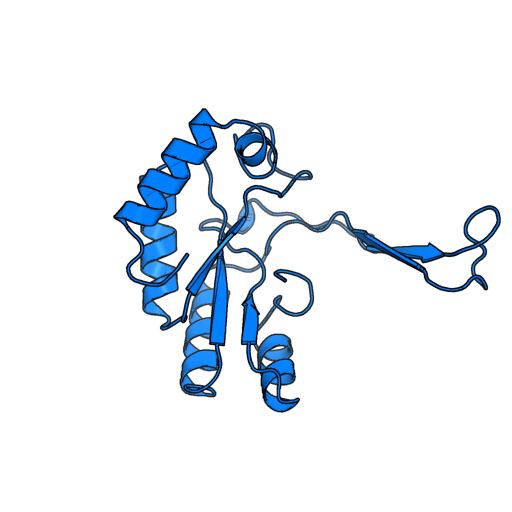 A 1 92 ? -4.209 -1.892 0.831 1.00 98.19 92 ALA A N 1
ATOM 701 C CA . ALA A 1 92 ? -3.544 -0.599 0.828 1.00 98.19 92 ALA A CA 1
ATOM 702 C C . ALA A 1 92 ? -2.060 -0.760 1.170 1.00 98.19 92 ALA A C 1
ATOM 704 O O . ALA A 1 92 ? -1.702 -1.084 2.298 1.00 98.19 92 ALA A O 1
ATOM 705 N N . SER A 1 93 ? -1.184 -0.508 0.197 1.00 97.75 93 SER A N 1
ATOM 706 C CA . SER A 1 93 ? 0.252 -0.419 0.458 1.00 97.75 93 SER A CA 1
ATOM 707 C C . SER A 1 93 ? 0.567 0.924 1.119 1.00 97.75 93 SER A C 1
ATOM 709 O O . SER A 1 93 ? 0.163 1.969 0.600 1.00 97.75 93 SER A O 1
ATOM 711 N N . ILE A 1 94 ? 1.288 0.925 2.239 1.00 96.38 94 ILE A N 1
ATOM 712 C CA . ILE A 1 94 ? 1.627 2.139 2.996 1.00 96.38 94 ILE A CA 1
ATOM 713 C C . ILE A 1 94 ? 3.117 2.196 3.351 1.00 96.38 94 ILE A C 1
ATOM 715 O O . ILE A 1 94 ? 3.793 1.170 3.468 1.00 96.38 94 ILE A O 1
ATOM 719 N N . MET A 1 95 ? 3.642 3.412 3.490 1.00 93.44 95 MET A N 1
ATOM 720 C CA . MET A 1 95 ? 5.012 3.674 3.930 1.00 93.44 95 MET A CA 1
ATOM 721 C C . MET A 1 95 ? 5.087 5.053 4.573 1.00 93.44 95 MET A C 1
ATOM 723 O O . MET A 1 95 ? 4.636 6.025 3.972 1.00 93.44 95 MET A O 1
ATOM 727 N N . GLU A 1 96 ? 5.718 5.155 5.741 1.00 92.31 96 GLU A N 1
ATOM 728 C CA . GLU A 1 96 ? 5.881 6.432 6.435 1.00 92.31 96 GLU A CA 1
ATOM 729 C C . GLU A 1 96 ? 7.254 6.570 7.112 1.00 92.31 96 GLU A C 1
ATOM 731 O O . GLU A 1 96 ? 7.980 5.583 7.283 1.00 92.31 96 GLU A O 1
ATOM 736 N N . GLU A 1 97 ? 7.640 7.811 7.427 1.00 88.75 97 GLU A N 1
ATOM 737 C CA . GLU A 1 97 ? 8.843 8.139 8.203 1.00 88.75 97 GLU A CA 1
ATOM 738 C C . GLU A 1 97 ? 8.845 7.396 9.552 1.00 88.75 97 GLU A C 1
ATOM 740 O O . GLU A 1 97 ? 7.802 6.968 10.049 1.00 88.75 97 GLU A O 1
ATOM 745 N N . TYR A 1 98 ? 10.022 7.214 10.163 1.00 88.12 98 TYR A N 1
ATOM 746 C CA . TYR A 1 98 ? 10.142 6.599 11.491 1.00 88.12 98 TYR A CA 1
ATOM 747 C C . TYR A 1 98 ? 9.545 7.529 12.566 1.00 88.12 98 TYR A C 1
ATOM 749 O O . TYR A 1 98 ? 10.232 8.294 13.243 1.00 88.12 98 TYR A O 1
ATOM 757 N N . ASN A 1 99 ? 8.220 7.515 12.657 1.00 91.38 99 ASN A N 1
ATOM 758 C CA . ASN A 1 99 ? 7.405 8.326 13.541 1.00 91.38 99 ASN A CA 1
ATOM 759 C C . ASN A 1 99 ? 6.111 7.563 13.836 1.00 91.38 99 ASN A C 1
ATOM 761 O O . ASN A 1 99 ? 5.242 7.435 12.975 1.00 91.38 99 ASN A O 1
ATOM 765 N N . LYS A 1 100 ? 5.981 7.071 15.068 1.00 95.12 100 LYS A N 1
ATOM 766 C CA . LYS A 1 100 ? 4.837 6.259 15.487 1.00 95.12 100 LYS A CA 1
ATOM 767 C C . LYS A 1 100 ? 3.485 6.936 15.233 1.00 95.12 100 LYS A C 1
ATOM 769 O O . LYS A 1 100 ? 2.585 6.292 14.713 1.00 95.12 100 LYS A O 1
ATOM 774 N N . ALA A 1 101 ? 3.352 8.224 15.552 1.00 97.75 101 ALA A N 1
ATOM 775 C CA . ALA A 1 101 ? 2.089 8.943 15.383 1.00 97.75 101 ALA A CA 1
ATOM 776 C C . ALA A 1 101 ? 1.687 9.065 13.904 1.00 97.75 101 ALA A C 1
ATOM 778 O O . ALA A 1 101 ? 0.513 8.931 13.578 1.00 97.75 101 ALA A O 1
ATOM 779 N N . ALA A 1 102 ? 2.659 9.264 13.010 1.00 96.12 102 ALA A N 1
ATOM 780 C CA . ALA A 1 102 ? 2.416 9.321 11.571 1.00 96.12 102 ALA A CA 1
ATOM 781 C C . ALA A 1 102 ? 1.971 7.959 11.008 1.00 96.12 102 ALA A C 1
ATOM 783 O O . ALA A 1 102 ? 1.018 7.892 10.233 1.00 96.12 102 ALA A O 1
ATOM 784 N N . TRP A 1 103 ? 2.609 6.866 11.442 1.00 96.88 103 TRP A N 1
ATOM 785 C CA . TRP A 1 103 ? 2.164 5.508 11.109 1.00 96.88 103 TRP A CA 1
ATOM 786 C C . TRP A 1 103 ? 0.741 5.242 11.601 1.00 96.88 103 TRP A C 1
ATOM 788 O O . TRP A 1 103 ? -0.090 4.751 10.840 1.00 96.88 103 TRP A O 1
ATOM 798 N N . GLU A 1 104 ? 0.450 5.599 12.852 1.00 98.31 104 GLU A N 1
ATOM 799 C CA . GLU A 1 104 ? -0.869 5.399 13.448 1.00 98.31 104 GLU A CA 1
ATOM 800 C C . GLU A 1 104 ? -1.965 6.202 12.733 1.00 98.31 104 GLU A C 1
ATOM 802 O O . GLU A 1 104 ? -3.037 5.658 12.466 1.00 98.31 104 GLU A O 1
ATOM 807 N N . GLU A 1 105 ? -1.687 7.458 12.367 1.00 98.44 105 GLU A N 1
ATOM 808 C CA . GLU A 1 105 ? -2.604 8.293 11.584 1.00 98.44 105 GLU A CA 1
ATOM 809 C C . GLU A 1 105 ? -2.861 7.697 10.194 1.00 98.44 105 GLU A C 1
ATOM 811 O O . GLU A 1 105 ? -4.006 7.640 9.738 1.00 98.44 105 GLU A O 1
ATOM 816 N N . LEU A 1 106 ? -1.805 7.250 9.506 1.00 98.38 106 LEU A N 1
ATOM 817 C CA . LEU A 1 106 ? -1.927 6.687 8.165 1.00 98.38 106 LEU A CA 1
ATOM 818 C C . LEU A 1 106 ? -2.772 5.409 8.173 1.00 98.38 106 LEU A C 1
ATOM 820 O O . LEU A 1 106 ? -3.651 5.267 7.323 1.00 98.38 106 LEU A O 1
ATOM 824 N N . ILE A 1 107 ? -2.547 4.522 9.148 1.00 98.56 107 ILE A N 1
ATOM 825 C CA . ILE A 1 107 ? -3.341 3.300 9.341 1.00 98.56 107 ILE A CA 1
ATOM 826 C C . ILE A 1 107 ? -4.808 3.659 9.589 1.00 98.56 107 ILE A C 1
ATOM 828 O O . ILE A 1 107 ? -5.669 3.178 8.855 1.00 98.56 107 ILE A O 1
ATOM 832 N N . ASP A 1 108 ? -5.094 4.561 10.537 1.00 98.50 108 ASP A N 1
ATOM 833 C CA . ASP A 1 108 ? -6.470 4.977 10.850 1.00 98.50 108 ASP A CA 1
ATOM 834 C C . ASP A 1 108 ? -7.212 5.481 9.612 1.00 98.50 108 ASP A C 1
ATOM 836 O O . ASP A 1 108 ? -8.354 5.100 9.346 1.00 98.50 108 ASP A O 1
ATOM 840 N N . ARG A 1 109 ? -6.566 6.357 8.839 1.00 98.62 109 ARG A N 1
ATOM 841 C CA . ARG A 1 109 ? -7.181 6.981 7.663 1.00 98.62 109 ARG A CA 1
ATOM 842 C C . ARG A 1 109 ? -7.415 5.981 6.541 1.00 98.62 109 ARG A C 1
ATOM 844 O O . ARG A 1 109 ? -8.424 6.078 5.848 1.00 98.62 109 ARG A O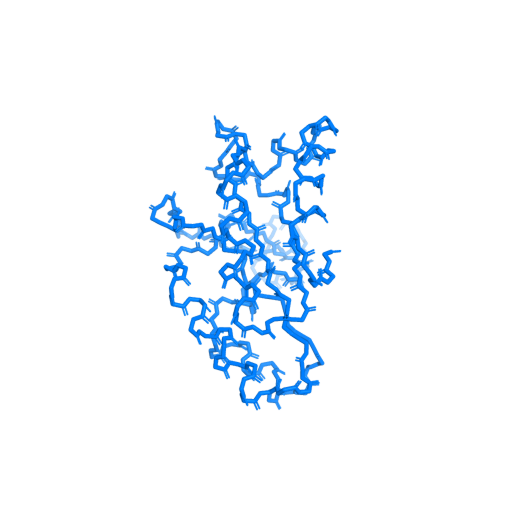 1
ATOM 851 N N . VAL A 1 110 ? -6.497 5.036 6.355 1.00 98.50 110 VAL A N 1
ATOM 852 C CA . VAL A 1 110 ? -6.611 3.990 5.339 1.00 98.50 110 VAL A CA 1
ATOM 853 C C . VAL A 1 110 ? -7.694 2.978 5.719 1.00 98.50 110 VAL A C 1
ATOM 855 O O . VAL A 1 110 ? -8.555 2.694 4.886 1.00 98.50 110 VAL A O 1
ATOM 858 N N . GLU A 1 111 ? -7.744 2.506 6.965 1.00 98.56 111 GLU A N 1
ATOM 859 C CA . GLU A 1 111 ? -8.780 1.565 7.424 1.00 98.56 111 GLU A CA 1
ATOM 860 C C . GLU A 1 111 ? -10.196 2.149 7.325 1.00 98.56 111 GLU A C 1
ATOM 862 O O . GLU A 1 111 ? -11.125 1.454 6.912 1.00 98.56 111 GLU A O 1
ATOM 867 N N . GLN A 1 112 ? -10.365 3.452 7.584 1.00 98.50 112 GLN A N 1
ATOM 868 C CA . GLN A 1 112 ? -11.652 4.151 7.429 1.00 98.50 112 GLN A CA 1
ATOM 869 C C . GLN A 1 112 ? -12.236 4.092 6.006 1.00 98.50 112 GLN A C 1
ATOM 871 O O . GLN A 1 112 ? -13.419 4.385 5.814 1.00 98.50 112 GLN A O 1
ATOM 876 N N . THR A 1 113 ? -11.438 3.723 5.000 1.00 98.50 113 THR A N 1
ATOM 877 C CA . THR A 1 113 ? -11.915 3.559 3.618 1.00 98.50 113 THR A CA 1
ATOM 878 C C . THR A 1 113 ? -12.575 2.204 3.352 1.00 98.50 113 THR A C 1
ATOM 880 O O . THR A 1 113 ? -13.214 2.049 2.313 1.00 98.50 113 THR A O 1
ATOM 883 N N . GLY A 1 114 ? -12.469 1.244 4.279 1.00 98.06 114 GLY A N 1
ATOM 884 C CA . GLY A 1 114 ? -13.040 -0.101 4.135 1.00 98.06 114 GLY A CA 1
ATOM 885 C C . GLY A 1 114 ? -12.168 -1.083 3.345 1.00 98.06 114 GLY A C 1
ATOM 886 O O . GLY A 1 114 ? -12.683 -2.073 2.828 1.00 98.06 114 GLY A O 1
ATOM 887 N N . ILE A 1 115 ? -10.869 -0.793 3.216 1.00 98.44 115 ILE A N 1
ATOM 888 C CA . ILE A 1 115 ? -9.856 -1.724 2.691 1.00 98.44 115 ILE A CA 1
ATOM 889 C C . ILE A 1 115 ? -9.824 -3.026 3.498 1.00 98.44 115 ILE A C 1
ATOM 891 O O . ILE A 1 115 ? -10.134 -3.042 4.686 1.00 98.44 115 ILE A O 1
ATOM 895 N N . ASP A 1 116 ? -9.429 -4.118 2.847 1.00 98.62 116 ASP A N 1
ATOM 896 C CA . ASP A 1 116 ? -9.497 -5.461 3.434 1.00 98.62 116 ASP A CA 1
ATOM 897 C C . ASP A 1 116 ? -8.200 -5.872 4.140 1.00 98.62 116 ASP A C 1
ATOM 899 O O . ASP A 1 116 ? -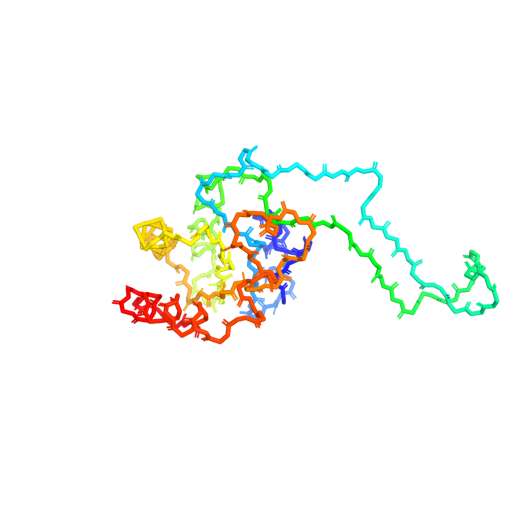8.220 -6.754 4.995 1.00 98.62 116 ASP A O 1
ATOM 903 N N . ALA A 1 117 ? -7.070 -5.271 3.759 1.00 98.50 117 ALA A N 1
ATOM 904 C CA . ALA A 1 117 ? -5.766 -5.505 4.368 1.00 98.50 117 ALA A CA 1
ATOM 905 C C . ALA A 1 117 ? -4.800 -4.348 4.082 1.00 98.50 117 ALA A C 1
ATOM 907 O O . ALA A 1 117 ? -5.008 -3.540 3.168 1.00 98.50 117 ALA A O 1
ATOM 908 N N . ILE A 1 118 ? -3.705 -4.310 4.828 1.00 98.25 118 ILE A N 1
ATOM 909 C CA . ILE A 1 118 ? -2.602 -3.368 4.649 1.00 98.25 118 ILE A CA 1
ATOM 910 C C . ILE A 1 118 ? -1.370 -4.136 4.150 1.00 98.25 118 ILE A C 1
ATOM 912 O O . ILE A 1 118 ? -1.160 -5.281 4.514 1.00 98.25 118 ILE A O 1
ATOM 916 N N . GLU A 1 119 ? -0.552 -3.520 3.297 1.00 97.38 119 GLU A N 1
ATOM 917 C CA . GLU A 1 119 ? 0.785 -4.011 2.936 1.00 97.38 119 GLU A CA 1
ATOM 918 C C . GLU A 1 119 ? 1.818 -2.977 3.403 1.00 97.38 119 GLU A C 1
ATOM 920 O O . GLU A 1 119 ? 1.732 -1.802 3.038 1.00 97.38 119 GLU A O 1
ATOM 925 N N . ILE A 1 120 ? 2.821 -3.391 4.181 1.00 94.56 120 ILE A N 1
ATOM 926 C CA . ILE A 1 120 ? 3.863 -2.475 4.665 1.00 94.56 120 ILE A CA 1
ATOM 927 C C . ILE A 1 120 ? 5.069 -2.488 3.730 1.00 94.56 120 ILE A C 1
ATOM 929 O O . ILE A 1 120 ? 5.741 -3.507 3.555 1.00 94.56 120 ILE A O 1
ATOM 933 N N . ASN A 1 121 ? 5.381 -1.336 3.136 1.00 91.25 121 ASN A N 1
ATOM 934 C CA . ASN A 1 121 ? 6.519 -1.213 2.235 1.00 91.25 121 ASN A CA 1
ATOM 935 C C . ASN A 1 121 ? 7.786 -0.757 2.979 1.00 91.25 121 ASN A C 1
ATOM 937 O O . ASN A 1 121 ? 8.019 0.433 3.180 1.00 91.25 121 ASN A O 1
ATOM 941 N N . PHE A 1 122 ? 8.663 -1.712 3.294 1.00 86.19 122 PHE A N 1
ATOM 942 C CA . PHE A 1 122 ? 10.008 -1.467 3.840 1.00 86.19 122 PHE A CA 1
ATOM 943 C C . PHE A 1 122 ? 11.117 -1.472 2.780 1.00 86.19 122 PHE A C 1
ATOM 945 O O . PHE A 1 122 ? 12.290 -1.637 3.098 1.00 86.19 122 PHE A O 1
ATOM 952 N N . SER A 1 123 ? 10.774 -1.359 1.498 1.00 68.62 123 SER A N 1
ATOM 953 C CA . SER A 1 123 ? 11.697 -1.719 0.415 1.00 68.62 123 SER A CA 1
ATOM 954 C C . SER A 1 123 ? 12.129 -0.565 -0.481 1.00 68.62 123 SER A C 1
ATOM 956 O O . SER A 1 123 ? 13.071 -0.753 -1.240 1.00 68.62 123 SER A O 1
ATOM 958 N N . CYS A 1 124 ? 11.496 0.616 -0.419 1.00 62.97 124 CYS A N 1
ATOM 959 C CA . CYS A 1 124 ? 11.783 1.705 -1.363 1.00 62.97 124 CYS A CA 1
ATOM 960 C C . CYS A 1 124 ? 13.261 2.164 -1.271 1.00 62.97 124 CYS A C 1
ATOM 962 O O . CYS A 1 124 ? 13.625 2.802 -0.280 1.00 62.97 124 CYS A O 1
ATOM 964 N N . PRO A 1 125 ? 14.125 1.864 -2.266 1.00 52.59 125 PRO A N 1
ATOM 965 C CA . PRO A 1 125 ? 15.569 2.116 -2.175 1.00 52.59 125 PRO A CA 1
ATOM 966 C C . PRO A 1 125 ? 15.978 3.508 -2.667 1.00 52.59 125 PRO A C 1
ATOM 968 O O . PRO A 1 125 ? 17.084 3.962 -2.397 1.00 52.59 125 PRO A O 1
ATOM 971 N N . HIS A 1 126 ? 15.110 4.170 -3.437 1.00 52.50 126 HIS A N 1
ATOM 972 C CA . HIS A 1 126 ? 15.529 5.192 -4.399 1.00 52.50 126 HIS A CA 1
ATOM 973 C C . HIS A 1 126 ? 15.167 6.635 -4.021 1.00 52.50 126 HIS A C 1
ATOM 975 O O . HIS A 1 126 ? 15.313 7.513 -4.866 1.00 52.50 126 HIS A O 1
ATOM 981 N N . GLY A 1 127 ? 14.699 6.918 -2.799 1.00 48.25 127 GLY A N 1
ATOM 982 C CA . GLY A 1 127 ? 14.197 8.272 -2.517 1.00 48.25 127 GLY A CA 1
ATOM 983 C C . GLY A 1 127 ? 14.296 8.826 -1.105 1.00 48.25 127 GLY A C 1
ATOM 984 O O . GLY A 1 127 ? 14.156 10.034 -0.974 1.00 48.25 127 GLY A O 1
ATOM 985 N N . MET A 1 128 ? 14.513 8.022 -0.058 1.00 54.66 128 MET A N 1
ATOM 986 C CA . MET A 1 128 ? 14.537 8.537 1.323 1.00 54.66 128 MET A CA 1
ATOM 987 C C . MET A 1 128 ? 15.501 7.818 2.309 1.00 54.66 128 MET A C 1
ATOM 989 O O . MET A 1 128 ? 15.134 7.676 3.479 1.00 54.66 128 MET A O 1
ATOM 993 N N . PRO A 1 129 ? 16.732 7.383 1.934 1.00 54.97 129 PRO A N 1
ATOM 994 C CA . PRO A 1 129 ? 17.651 6.765 2.907 1.00 54.97 129 PRO A CA 1
ATOM 995 C C . PRO A 1 129 ? 17.969 7.693 4.088 1.00 54.97 129 PRO A C 1
ATOM 997 O O . PRO A 1 129 ? 17.988 7.265 5.240 1.00 54.97 129 PRO A O 1
ATOM 1000 N N . GLU A 1 130 ? 18.145 8.989 3.811 1.00 55.25 130 GLU A N 1
ATOM 1001 C CA . GLU A 1 130 ? 18.489 10.013 4.810 1.00 55.25 130 GLU A CA 1
ATOM 1002 C C . GLU A 1 130 ? 17.384 10.235 5.853 1.00 55.25 130 GLU A C 1
ATOM 1004 O O . GLU A 1 130 ? 17.640 10.791 6.919 1.00 55.25 130 GLU A O 1
ATOM 1009 N N . ARG A 1 131 ? 16.155 9.794 5.561 1.00 58.38 131 ARG A N 1
ATOM 1010 C CA . ARG A 1 131 ? 14.979 9.966 6.425 1.00 58.38 131 ARG A CA 1
ATOM 1011 C C . ARG A 1 131 ? 14.574 8.694 7.163 1.00 58.38 131 ARG A C 1
ATOM 1013 O O . ARG A 1 131 ? 13.503 8.663 7.760 1.00 58.38 131 ARG A O 1
ATOM 1020 N N . LYS A 1 132 ? 15.418 7.652 7.129 1.00 61.59 13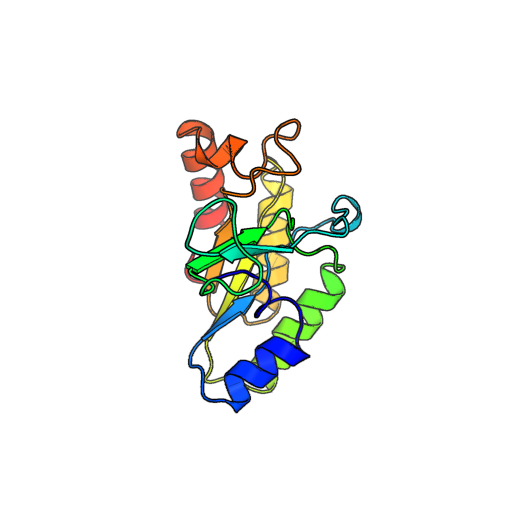2 LYS A N 1
ATOM 1021 C CA . LYS A 1 132 ? 15.137 6.338 7.734 1.00 61.59 132 LYS A CA 1
ATOM 1022 C C . LYS A 1 132 ? 13.799 5.753 7.255 1.00 61.59 132 LYS A C 1
ATOM 1024 O O . LYS A 1 132 ? 12.970 5.341 8.057 1.00 61.59 132 LYS A O 1
ATOM 1029 N N . MET A 1 133 ? 13.588 5.739 5.939 1.00 64.56 133 MET A N 1
ATOM 1030 C CA . MET A 1 133 ? 12.412 5.149 5.289 1.00 64.56 133 MET A CA 1
ATOM 1031 C C . MET A 1 133 ? 12.805 4.098 4.255 1.00 64.56 133 MET A C 1
ATOM 1033 O O . MET A 1 133 ? 13.914 4.123 3.715 1.00 64.56 133 MET A O 1
ATOM 1037 N N . GLY A 1 134 ? 11.861 3.215 3.920 1.00 64.12 134 GLY A N 1
ATOM 1038 C CA . GLY A 1 134 ? 12.036 2.234 2.852 1.00 64.12 134 GLY A CA 1
ATOM 1039 C C . GLY A 1 134 ? 13.189 1.277 3.150 1.00 64.12 134 GLY A C 1
ATOM 1040 O O . GLY A 1 134 ? 13.278 0.756 4.259 1.00 64.12 134 GLY A O 1
ATOM 1041 N N . ALA A 1 135 ? 14.085 1.065 2.181 1.00 67.31 135 ALA A N 1
ATOM 1042 C CA . ALA A 1 135 ? 15.148 0.058 2.277 1.00 67.31 135 ALA A CA 1
ATOM 1043 C C . ALA A 1 135 ? 16.096 0.249 3.477 1.00 67.31 135 ALA A C 1
ATOM 1045 O O . ALA A 1 135 ? 16.649 -0.730 3.967 1.00 67.31 135 ALA A O 1
ATOM 1046 N N . ALA A 1 136 ? 16.250 1.483 3.978 1.00 67.31 136 ALA A N 1
ATOM 1047 C CA . ALA A 1 136 ? 17.029 1.752 5.187 1.00 67.31 136 ALA A CA 1
ATOM 1048 C C . ALA A 1 136 ? 16.413 1.098 6.437 1.00 67.31 136 ALA A C 1
ATOM 1050 O O . ALA A 1 136 ? 17.143 0.656 7.316 1.00 67.31 136 ALA A O 1
ATOM 1051 N N . VAL A 1 137 ? 15.079 1.005 6.496 1.00 69.50 137 VAL A N 1
ATOM 1052 C CA . VAL A 1 137 ? 14.356 0.266 7.541 1.00 69.50 137 VAL A CA 1
ATOM 1053 C C . VAL A 1 137 ? 14.390 -1.226 7.243 1.00 69.50 137 VAL A C 1
ATOM 1055 O O . VAL A 1 137 ? 14.721 -2.007 8.121 1.00 69.50 137 VAL A O 1
ATOM 1058 N N . GLY A 1 138 ? 14.116 -1.633 5.998 1.00 75.62 138 GLY A N 1
ATOM 1059 C CA . GLY A 1 138 ? 14.046 -3.047 5.606 1.00 75.62 138 GLY A CA 1
ATOM 1060 C C . GLY A 1 138 ? 15.330 -3.860 5.808 1.00 75.62 138 GLY A C 1
ATOM 1061 O O . GLY A 1 138 ? 15.300 -5.082 5.688 1.00 75.62 138 GLY A O 1
ATOM 1062 N N . GLN A 1 139 ? 16.451 -3.200 6.097 1.00 82.12 139 GLN A N 1
ATOM 1063 C CA . GLN A 1 139 ? 17.753 -3.814 6.364 1.00 82.12 139 GLN A CA 1
ATOM 1064 C C . GLN A 1 139 ? 18.187 -3.715 7.838 1.00 82.12 139 GLN A C 1
ATOM 1066 O O . GLN A 1 139 ? 19.249 -4.231 8.184 1.00 82.12 139 GLN A O 1
ATOM 1071 N N . ASP A 1 140 ? 17.383 -3.089 8.702 1.00 84.94 140 ASP A N 1
ATOM 1072 C CA . ASP A 1 140 ? 17.631 -2.955 10.138 1.00 84.94 140 ASP A CA 1
ATOM 1073 C C . ASP A 1 140 ? 16.545 -3.703 10.924 1.00 84.94 140 ASP A C 1
ATOM 1075 O O . ASP A 1 140 ? 15.395 -3.270 11.019 1.00 84.94 140 ASP A O 1
ATOM 1079 N N . CYS A 1 141 ? 16.919 -4.848 11.501 1.00 89.12 141 CYS A N 1
ATOM 1080 C CA . CYS A 1 141 ? 15.992 -5.695 12.250 1.00 89.12 141 CYS A CA 1
ATOM 1081 C C . CYS A 1 141 ? 15.353 -4.980 13.449 1.00 89.12 141 CYS A C 1
ATOM 1083 O O . CYS A 1 141 ? 14.214 -5.294 13.783 1.00 89.12 141 CYS A O 1
ATOM 1085 N N . VAL A 1 142 ? 16.054 -4.033 14.083 1.00 88.00 142 VAL A N 1
ATOM 1086 C CA . VAL A 1 142 ? 15.542 -3.316 15.261 1.00 88.00 142 VAL A CA 1
ATOM 1087 C C . VAL A 1 142 ? 14.454 -2.335 14.838 1.00 88.00 142 VAL A C 1
ATOM 1089 O O . VAL A 1 142 ? 13.378 -2.312 15.431 1.00 88.00 142 VAL A O 1
ATOM 1092 N N . LEU A 1 143 ? 14.699 -1.568 13.770 1.00 86.62 143 LEU A N 1
ATOM 1093 C CA . LEU A 1 143 ? 13.691 -0.650 13.229 1.00 86.62 143 LEU A CA 1
ATOM 1094 C C . LEU A 1 143 ? 12.471 -1.407 12.690 1.00 86.62 143 LEU A C 1
ATOM 1096 O O . LEU A 1 143 ? 11.343 -0.948 12.869 1.00 86.62 143 LEU A O 1
ATOM 1100 N N . LEU A 1 144 ? 12.687 -2.565 12.055 1.00 89.62 144 LEU A N 1
ATOM 1101 C CA . LEU A 1 144 ? 11.606 -3.435 11.592 1.00 89.62 144 LEU A CA 1
ATOM 1102 C C . LEU A 1 144 ? 10.746 -3.947 12.742 1.00 89.62 144 LEU A C 1
ATOM 1104 O O . LEU A 1 144 ? 9.527 -3.837 12.666 1.00 89.62 144 LEU A O 1
ATOM 1108 N N . GLU A 1 145 ? 11.358 -4.496 13.793 1.00 93.38 145 GLU A N 1
ATOM 1109 C CA . GLU A 1 145 ? 10.628 -5.009 14.956 1.00 93.38 145 GLU A CA 1
ATOM 1110 C C . GLU A 1 145 ? 9.753 -3.918 15.577 1.00 93.38 145 GLU A C 1
ATOM 1112 O O . GLU A 1 145 ? 8.575 -4.138 15.862 1.00 93.38 145 GLU A O 1
ATOM 1117 N N . GLU A 1 146 ? 10.303 -2.714 15.715 1.00 93.56 146 GLU A N 1
ATOM 1118 C CA . GLU A 1 146 ? 9.598 -1.603 16.331 1.00 93.56 146 GLU A CA 1
ATOM 1119 C C . GLU A 1 146 ? 8.446 -1.071 15.469 1.00 93.56 146 GLU A C 1
ATOM 1121 O O . GLU A 1 146 ? 7.328 -0.934 15.972 1.00 93.56 146 GLU A O 1
ATOM 1126 N N . ILE A 1 147 ? 8.673 -0.828 14.170 1.00 93.06 147 ILE A N 1
ATOM 1127 C CA . ILE A 1 147 ? 7.604 -0.368 13.271 1.00 93.06 147 ILE A CA 1
ATOM 1128 C C . ILE A 1 147 ? 6.522 -1.442 13.137 1.00 93.06 147 ILE A C 1
ATOM 1130 O O . ILE A 1 147 ? 5.339 -1.122 13.249 1.00 93.06 147 ILE A O 1
ATOM 1134 N N . CYS A 1 148 ? 6.891 -2.715 12.962 1.00 95.25 148 CYS A N 1
ATOM 1135 C CA . CYS A 1 148 ? 5.927 -3.816 12.953 1.00 95.25 148 CYS A CA 1
ATOM 1136 C C . CYS A 1 148 ? 5.136 -3.878 14.266 1.00 95.25 148 CYS A C 1
ATOM 1138 O O . CYS A 1 148 ? 3.930 -4.114 14.237 1.00 95.25 148 CYS A O 1
ATOM 1140 N N . GLY A 1 149 ? 5.779 -3.612 15.406 1.00 97.06 149 GLY A N 1
ATOM 1141 C CA . GLY A 1 149 ? 5.117 -3.503 16.703 1.00 97.06 149 GLY A CA 1
ATOM 1142 C C . GLY A 1 149 ? 4.076 -2.381 16.750 1.00 97.06 149 GLY A C 1
ATOM 1143 O O . GLY A 1 149 ? 2.972 -2.596 17.248 1.00 97.06 149 GLY A O 1
ATOM 1144 N N . TRP A 1 150 ? 4.386 -1.201 16.203 1.00 97.19 150 TRP A N 1
ATOM 1145 C CA . TRP A 1 150 ? 3.430 -0.090 16.112 1.00 97.19 150 TRP A CA 1
ATOM 1146 C C . TRP A 1 150 ? 2.252 -0.425 15.199 1.00 97.19 150 TRP A C 1
ATOM 1148 O O . TRP A 1 150 ? 1.103 -0.226 15.586 1.00 97.19 150 TRP A O 1
ATOM 1158 N N . VAL A 1 151 ? 2.539 -0.969 14.014 1.00 96.94 151 VAL A N 1
ATOM 1159 C CA . VAL A 1 151 ? 1.525 -1.345 13.025 1.00 96.94 151 VAL A CA 1
ATOM 1160 C C . VAL A 1 151 ? 0.596 -2.414 13.598 1.00 96.94 151 VAL A C 1
ATOM 1162 O O . VAL A 1 151 ? -0.615 -2.229 13.587 1.00 96.94 151 VAL A O 1
ATOM 1165 N N . ASN A 1 152 ? 1.142 -3.485 14.177 1.00 96.88 152 ASN A N 1
ATOM 1166 C CA . ASN A 1 152 ? 0.359 -4.582 14.747 1.00 96.88 152 ASN A CA 1
ATOM 1167 C C . ASN A 1 152 ? -0.456 -4.162 15.983 1.00 96.88 152 ASN A C 1
ATOM 1169 O O . ASN A 1 152 ? -1.498 -4.744 16.263 1.00 96.88 152 ASN A O 1
ATOM 1173 N N . ALA A 1 153 ? 0.002 -3.158 16.736 1.00 97.69 153 ALA A N 1
ATOM 1174 C CA . ALA A 1 153 ? -0.765 -2.607 17.853 1.00 97.69 153 ALA A CA 1
ATOM 1175 C C . ALA A 1 153 ? -1.933 -1.716 17.399 1.00 97.69 153 ALA A C 1
ATOM 1177 O O . ALA A 1 153 ? -2.866 -1.502 18.176 1.00 97.69 153 ALA A O 1
ATOM 1178 N N . LYS A 1 154 ? -1.863 -1.165 16.181 1.00 97.94 154 LYS A N 1
ATOM 1179 C CA . LYS A 1 154 ? -2.811 -0.175 15.671 1.00 97.94 154 LYS A CA 1
ATOM 1180 C C . LYS A 1 154 ? -3.818 -0.744 14.677 1.00 97.94 154 LYS A C 1
ATOM 1182 O O . LYS A 1 154 ? -4.990 -0.392 14.764 1.00 97.94 154 LYS A O 1
ATOM 1187 N N . ALA A 1 155 ? -3.356 -1.563 13.736 1.00 97.75 155 ALA A N 1
ATOM 1188 C CA . ALA A 1 155 ? -4.178 -2.099 12.666 1.00 97.75 155 ALA A CA 1
ATOM 1189 C C . ALA A 1 155 ? -5.248 -3.048 13.217 1.00 97.75 155 ALA A C 1
ATOM 1191 O O . ALA A 1 155 ? -4.985 -3.887 14.082 1.00 97.75 155 ALA A O 1
ATOM 1192 N N . THR A 1 156 ? -6.464 -2.906 12.705 1.00 98.31 156 THR A N 1
ATOM 1193 C CA . THR A 1 156 ? -7.603 -3.780 13.000 1.00 98.31 156 THR A CA 1
ATOM 1194 C C . THR A 1 156 ? -7.879 -4.767 11.868 1.00 98.31 156 THR A C 1
ATOM 1196 O O . THR A 1 156 ? -8.526 -5.793 12.094 1.00 98.31 156 THR A O 1
ATOM 1199 N N . VAL A 1 157 ? -7.356 -4.491 10.669 1.00 98.12 157 VAL A N 1
ATOM 1200 C CA . VAL A 1 157 ? -7.367 -5.409 9.522 1.00 98.12 157 VAL A CA 1
ATOM 1201 C C . VAL A 1 157 ? -6.048 -6.193 9.424 1.00 98.12 157 VAL A C 1
ATOM 1203 O O . VAL A 1 157 ? -5.049 -5.793 10.024 1.00 98.12 157 VAL A O 1
ATOM 1206 N N . PRO A 1 158 ? -6.004 -7.308 8.669 1.00 98.06 158 PRO A N 1
ATOM 1207 C CA . PRO A 1 158 ? -4.757 -8.019 8.395 1.00 98.06 158 PRO A CA 1
ATOM 1208 C C . PRO A 1 158 ? -3.676 -7.128 7.760 1.00 98.06 158 PRO A C 1
ATOM 1210 O O . PRO A 1 158 ? -3.979 -6.255 6.942 1.00 98.06 158 PRO A O 1
ATOM 1213 N N . VAL A 1 159 ? -2.418 -7.405 8.110 1.00 94.12 159 VAL A N 1
ATOM 1214 C CA . VAL A 1 159 ? -1.200 -6.720 7.643 1.00 94.12 159 VAL A CA 1
ATOM 1215 C C . VAL A 1 159 ? -0.231 -7.734 7.041 1.00 94.12 159 VAL A C 1
ATOM 1217 O O . VAL A 1 159 ? -0.154 -8.852 7.602 1.00 94.12 159 VAL A O 1
#

Secondary structure (DSSP, 8-state):
--SGGGSSHHHHHHHHHTT-SEEEEEEE-S-GGG----SS-EEEEESSGGG-TTSPEEEEEE---S--S-HHHHHHHHHHHHHH-TTSEEEEEE---S-HHHHHHHHHHHHTTT-SEEEE-----SS-GGGT-THHHHT-HHHHHHHHHHHHHH-SS--

pLDDT: mean 89.74, std 11.65, range [48.25, 98.62]

Radius of gyration: 16.95 Å; chains: 1; bounding box: 43×28×50 Å

Foldseek 3Di:
DADPCQQFLVSVVVCVVVPNQEDEHFADFQDLCLADFDPPFKDFAFDDPPRPPPGDGDDMGGLHATHSDHPVRVLVSLLVSCVVCVRGAYEYEYWYFLDLVRLLVSQVSNVVSVHQYYHYAQANDRRPCVRCIRVNQVVDPVSVVVSVVSCVVRHPHYD

Organism: NCBI:txid86092